Protein AF-A0A3R6A980-F1 (afdb_monomer)

Radius of gyration: 17.59 Å; Cα contacts (8 Å, |Δi|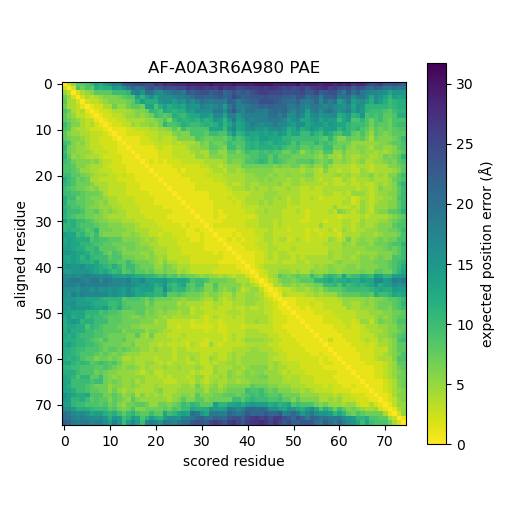>4): 57; chains: 1; bounding box: 33×15×56 Å

Structure (mmCIF, N/CA/C/O backbone):
data_AF-A0A3R6A980-F1
#
_entry.id   AF-A0A3R6A980-F1
#
loop_
_atom_site.group_PDB
_atom_site.id
_atom_site.type_symbol
_atom_site.label_atom_id
_atom_site.label_alt_id
_atom_site.label_comp_id
_atom_site.label_asym_id
_atom_site.label_entity_id
_atom_site.label_seq_id
_atom_site.pdbx_PDB_ins_code
_atom_site.Cartn_x
_atom_site.Cartn_y
_atom_site.Cartn_z
_atom_site.occupancy
_atom_site.B_iso_or_equiv
_atom_site.auth_seq_id
_atom_site.auth_comp_id
_atom_site.auth_asym_id
_atom_site.auth_atom_id
_atom_site.pdbx_PDB_model_num
ATOM 1 N N . MET A 1 1 ? -13.605 1.974 36.233 1.00 51.66 1 MET A N 1
ATOM 2 C CA . MET A 1 1 ? -14.012 2.585 34.952 1.00 51.66 1 MET A CA 1
ATOM 3 C C . MET A 1 1 ? -15.370 2.033 34.591 1.00 51.66 1 MET A C 1
ATOM 5 O O . MET A 1 1 ? -15.607 0.840 34.750 1.00 51.66 1 MET A O 1
ATOM 9 N N . THR A 1 2 ? -16.302 2.914 34.267 1.00 57.56 2 THR A N 1
ATOM 10 C CA . THR A 1 2 ? -17.703 2.555 34.039 1.00 57.56 2 THR A CA 1
ATOM 11 C C . THR A 1 2 ? -17.830 1.864 32.679 1.00 57.56 2 THR A C 1
ATOM 13 O O . THR A 1 2 ? -17.242 2.334 31.713 1.00 57.56 2 THR A O 1
ATOM 16 N N . GLN A 1 3 ? -18.633 0.797 32.550 1.00 62.59 3 GLN A N 1
ATOM 17 C CA . GLN A 1 3 ? -18.794 0.024 31.294 1.00 62.59 3 GLN A CA 1
ATOM 18 C C . GLN A 1 3 ? -19.144 0.874 30.048 1.00 62.59 3 GLN A C 1
ATOM 20 O O . GLN A 1 3 ? -18.998 0.421 28.912 1.00 62.59 3 GLN A O 1
ATOM 25 N N . ARG A 1 4 ? -19.643 2.102 30.251 1.00 66.12 4 ARG A N 1
ATOM 26 C CA . ARG A 1 4 ? -19.907 3.087 29.194 1.00 66.12 4 ARG A CA 1
ATOM 27 C C . ARG A 1 4 ? -18.623 3.709 28.632 1.00 66.12 4 ARG A C 1
ATOM 29 O O . ARG A 1 4 ? -18.505 3.797 27.416 1.00 66.12 4 ARG A O 1
ATOM 36 N N . GLU A 1 5 ? -17.651 4.051 29.476 1.00 69.44 5 GLU A N 1
ATOM 37 C CA . GLU A 1 5 ? -16.381 4.663 29.055 1.00 69.44 5 GLU A CA 1
ATOM 38 C C . GLU A 1 5 ? -15.522 3.688 28.241 1.00 69.44 5 GLU A C 1
ATOM 40 O O . GLU A 1 5 ? -14.965 4.068 27.215 1.00 69.44 5 GLU A O 1
ATOM 45 N N . ASP A 1 6 ? -15.478 2.407 28.625 1.00 66.38 6 ASP A N 1
ATOM 46 C CA . ASP A 1 6 ? -14.748 1.376 27.869 1.00 66.38 6 ASP A CA 1
ATOM 47 C C . ASP A 1 6 ? -15.346 1.136 26.472 1.00 66.38 6 ASP A C 1
ATOM 49 O O . ASP A 1 6 ? -14.622 0.872 25.506 1.00 66.38 6 ASP A O 1
ATOM 53 N N . LYS A 1 7 ? -16.672 1.273 26.329 1.00 70.75 7 LYS A N 1
ATOM 54 C CA . LYS A 1 7 ? -17.350 1.194 25.026 1.00 70.75 7 LYS A CA 1
ATOM 55 C C . LYS A 1 7 ? -16.996 2.370 24.121 1.00 70.75 7 LYS A C 1
ATOM 57 O O . LYS A 1 7 ? -16.771 2.156 22.929 1.00 70.75 7 LYS A O 1
ATOM 62 N N . GLU A 1 8 ? -16.936 3.583 24.662 1.00 74.50 8 GLU A N 1
ATOM 63 C CA . GLU A 1 8 ? -16.562 4.770 23.886 1.00 74.50 8 GLU A CA 1
ATOM 64 C C . GLU A 1 8 ? -15.082 4.752 23.509 1.00 74.50 8 GLU A C 1
ATOM 66 O O . GLU A 1 8 ? -14.755 4.953 22.341 1.00 74.50 8 GLU A O 1
ATOM 71 N N . ARG A 1 9 ? -14.193 4.362 24.433 1.00 73.38 9 ARG A N 1
ATOM 72 C CA . ARG A 1 9 ? -12.762 4.183 24.137 1.00 73.38 9 ARG A CA 1
ATOM 73 C C . ARG A 1 9 ? -12.529 3.182 23.010 1.00 73.38 9 ARG A C 1
ATOM 75 O O . ARG A 1 9 ? -11.729 3.442 22.113 1.00 73.38 9 ARG A O 1
ATOM 82 N N . ASN A 1 10 ? -13.254 2.063 23.018 1.00 75.12 10 ASN A N 1
ATOM 83 C CA . ASN A 1 10 ? -13.168 1.070 21.949 1.00 75.12 10 ASN A CA 1
ATOM 84 C C . ASN A 1 10 ? -13.713 1.577 20.608 1.00 75.12 10 ASN A C 1
ATOM 86 O O . ASN A 1 10 ? -13.177 1.192 19.570 1.00 75.12 10 ASN A O 1
ATOM 90 N N . LYS A 1 11 ? -14.743 2.431 20.596 1.00 76.69 11 LYS A N 1
ATOM 91 C CA . LYS A 1 11 ? -15.214 3.077 19.359 1.00 76.69 11 LYS A CA 1
ATOM 92 C C . LYS A 1 11 ? -14.168 4.036 18.798 1.00 76.69 11 LYS A C 1
ATOM 94 O O . LYS A 1 11 ? -13.784 3.882 17.643 1.00 76.69 11 LYS A O 1
ATOM 99 N N . THR A 1 12 ? -13.644 4.938 19.623 1.00 80.00 12 THR A N 1
ATOM 100 C CA . THR A 1 12 ? -12.620 5.906 19.204 1.00 80.00 12 THR A CA 1
ATOM 101 C C . THR A 1 12 ? -11.356 5.205 18.703 1.00 80.00 12 THR A C 1
ATOM 103 O O . THR A 1 12 ? -10.792 5.587 17.679 1.00 80.00 12 THR A O 1
ATOM 106 N N . ALA A 1 13 ? -10.935 4.121 19.365 1.00 76.94 13 ALA A N 1
ATOM 107 C CA . ALA A 1 13 ? -9.803 3.314 18.913 1.00 76.94 13 ALA A CA 1
ATOM 108 C C . ALA A 1 13 ? -10.049 2.685 17.530 1.00 76.94 13 ALA A C 1
ATOM 110 O O . ALA A 1 13 ? -9.153 2.691 16.688 1.00 76.94 13 ALA A O 1
ATOM 111 N N . ARG A 1 14 ? -11.263 2.180 17.264 1.00 80.62 14 ARG A N 1
ATOM 112 C CA . ARG A 1 14 ? -11.633 1.622 15.951 1.00 80.62 14 ARG A CA 1
ATOM 113 C C . ARG A 1 14 ? -11.646 2.686 14.857 1.00 80.62 14 ARG A C 1
ATOM 115 O O . ARG A 1 14 ? -11.142 2.427 13.770 1.00 80.62 14 ARG A O 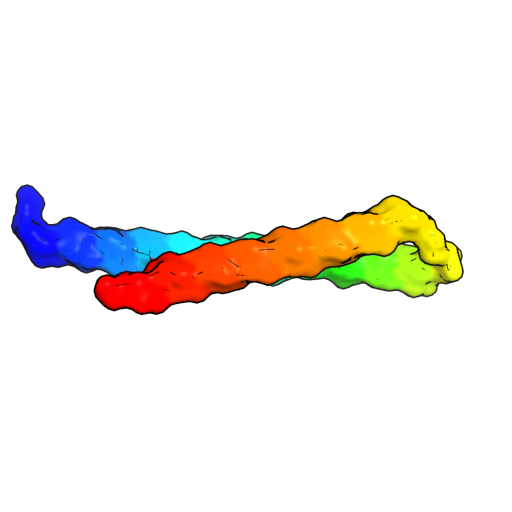1
ATOM 122 N N . GLU A 1 15 ? -12.166 3.875 15.137 1.00 82.38 15 GLU A N 1
ATOM 123 C CA . GLU A 1 15 ? -12.171 4.978 14.170 1.00 82.38 15 GLU A CA 1
ATOM 124 C C . GLU A 1 15 ? -10.753 5.458 13.832 1.00 82.38 15 GLU A C 1
ATOM 126 O O . GLU A 1 15 ? -10.428 5.623 12.654 1.00 82.38 15 GLU A O 1
ATOM 131 N N . CYS A 1 16 ? -9.885 5.619 14.838 1.00 83.19 16 CYS A N 1
ATOM 132 C CA . CYS A 1 16 ? -8.475 5.956 14.618 1.00 83.19 16 CYS A CA 1
ATOM 133 C C . CYS A 1 16 ? -7.746 4.877 13.811 1.00 83.19 16 CYS A C 1
ATOM 135 O O . CYS A 1 16 ? -7.038 5.202 12.860 1.00 83.19 16 CYS A O 1
ATOM 137 N N . LEU A 1 17 ? -7.946 3.597 14.143 1.00 82.62 17 LEU A N 1
ATOM 138 C CA . LEU A 1 17 ? -7.346 2.486 13.401 1.00 82.62 17 LEU A CA 1
ATOM 139 C C . LEU A 1 17 ? -7.853 2.428 11.956 1.00 82.62 17 LEU A C 1
ATOM 141 O O . LEU A 1 17 ? -7.055 2.251 11.041 1.00 82.62 17 LEU A O 1
ATOM 145 N N . GLY A 1 18 ? -9.155 2.620 11.732 1.00 83.62 18 GLY A N 1
ATOM 146 C CA . GLY A 1 18 ? -9.737 2.668 10.392 1.00 83.62 18 GLY A CA 1
ATOM 147 C C . GLY A 1 18 ? -9.122 3.772 9.529 1.00 83.62 18 GLY A C 1
ATOM 148 O O . GLY A 1 18 ? -8.722 3.506 8.396 1.00 83.62 18 GLY A O 1
ATOM 149 N N . LYS A 1 19 ? -8.971 4.986 10.080 1.00 85.44 19 LYS A N 1
ATOM 150 C CA . LYS A 1 19 ? -8.286 6.100 9.398 1.00 85.44 19 LYS A CA 1
ATOM 151 C C . LYS A 1 19 ? -6.818 5.782 9.115 1.00 85.44 19 LYS A C 1
ATOM 153 O O . LYS A 1 19 ? -6.381 5.952 7.984 1.00 85.44 19 LYS A O 1
ATOM 158 N N . PHE A 1 20 ? -6.094 5.248 10.099 1.00 87.44 20 PHE A N 1
ATOM 159 C CA . PHE A 1 20 ? -4.692 4.863 9.941 1.00 87.44 20 PHE A CA 1
ATOM 160 C C . PHE A 1 20 ? -4.491 3.844 8.811 1.00 87.44 20 PHE A C 1
ATOM 162 O O . PHE A 1 20 ? -3.660 4.059 7.934 1.00 87.44 20 PHE A O 1
ATOM 169 N N . PHE A 1 21 ? -5.279 2.764 8.776 1.00 86.81 21 PHE A N 1
ATOM 170 C CA . PHE A 1 21 ? -5.189 1.767 7.704 1.00 86.81 21 PHE A CA 1
ATOM 171 C C . PHE A 1 21 ? -5.591 2.331 6.339 1.00 86.81 21 PHE A C 1
ATOM 173 O O . PHE A 1 21 ? -5.033 1.921 5.323 1.00 86.81 21 PHE A O 1
ATOM 180 N N . TYR A 1 22 ? -6.526 3.281 6.296 1.00 85.12 22 TYR A N 1
ATOM 181 C CA . TYR A 1 22 ? -6.902 3.953 5.056 1.00 85.12 22 TYR A CA 1
ATOM 182 C C . TYR A 1 22 ? -5.785 4.865 4.521 1.00 85.12 22 TYR A C 1
ATOM 184 O O . TYR A 1 22 ? -5.482 4.825 3.327 1.00 85.12 22 TYR A O 1
ATOM 192 N N . ASP A 1 23 ? -5.117 5.634 5.385 1.00 89.69 23 ASP A N 1
ATOM 193 C CA . ASP A 1 23 ? -3.932 6.418 5.005 1.00 89.69 23 ASP A CA 1
ATOM 194 C C . ASP A 1 23 ? -2.755 5.521 4.604 1.00 89.69 23 ASP A C 1
ATOM 196 O O . ASP A 1 23 ? -2.039 5.818 3.641 1.00 89.69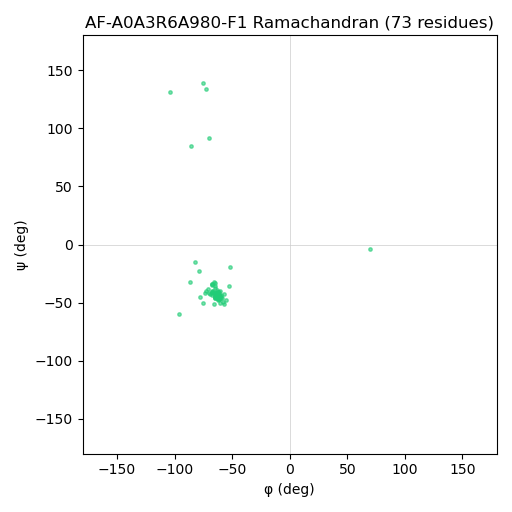 23 ASP A O 1
ATOM 200 N N . LEU A 1 24 ? -2.597 4.374 5.269 1.00 88.44 24 LEU A N 1
ATOM 201 C CA . LEU A 1 24 ? -1.610 3.363 4.898 1.00 88.44 24 LEU A CA 1
ATOM 202 C C . LEU A 1 24 ? -1.906 2.768 3.512 1.00 88.44 24 LEU A C 1
ATOM 204 O O . LEU A 1 24 ? -0.990 2.616 2.705 1.00 88.44 24 LEU A O 1
ATOM 208 N N . ALA A 1 25 ? -3.176 2.482 3.206 1.00 86.75 25 ALA A N 1
ATOM 209 C CA . ALA A 1 25 ? -3.605 1.990 1.899 1.00 86.75 25 ALA A CA 1
ATOM 210 C C . ALA A 1 25 ? -3.308 3.012 0.789 1.00 86.75 25 ALA A C 1
ATOM 212 O O . ALA A 1 25 ? -2.721 2.654 -0.231 1.00 86.75 25 ALA A O 1
ATOM 213 N N . LYS A 1 26 ? -3.630 4.295 1.007 1.00 88.00 26 LYS A N 1
ATOM 214 C CA . LYS A 1 26 ? -3.289 5.376 0.065 1.00 88.00 26 LYS A CA 1
ATOM 215 C C . LYS A 1 26 ? -1.787 5.497 -0.154 1.00 88.00 26 LYS A C 1
ATOM 217 O O . LYS A 1 26 ? -1.346 5.610 -1.293 1.00 88.00 26 LYS A O 1
ATOM 222 N N . THR A 1 27 ? -1.010 5.452 0.925 1.00 91.62 27 THR A N 1
ATOM 223 C CA . THR A 1 27 ? 0.453 5.531 0.865 1.00 91.62 27 THR A CA 1
ATOM 224 C C . THR A 1 27 ? 1.040 4.343 0.101 1.00 91.62 27 THR A C 1
ATOM 226 O O . THR A 1 27 ? 1.862 4.540 -0.791 1.00 91.62 27 THR A O 1
ATOM 229 N N . CYS A 1 28 ? 0.583 3.117 0.380 1.00 89.50 28 CYS A N 1
ATOM 230 C CA . CYS A 1 28 ? 1.031 1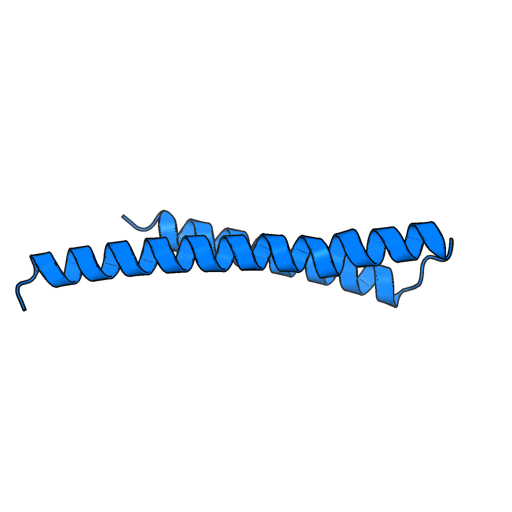.923 -0.342 1.00 89.50 28 CYS A CA 1
ATOM 231 C C . CYS A 1 28 ? 0.685 1.996 -1.828 1.00 89.50 28 CYS A C 1
ATOM 233 O O . CYS A 1 28 ? 1.541 1.720 -2.665 1.00 89.50 28 CYS A O 1
ATOM 235 N N . PHE A 1 29 ? -0.535 2.411 -2.167 1.00 88.94 29 PHE A N 1
ATOM 236 C CA . PHE A 1 29 ? -0.934 2.595 -3.557 1.00 88.94 29 PHE A CA 1
ATOM 237 C C . PHE A 1 29 ? -0.066 3.649 -4.260 1.00 88.94 29 PHE A C 1
ATOM 239 O O . PHE A 1 29 ? 0.449 3.402 -5.349 1.00 88.94 29 PHE A O 1
ATOM 246 N N . LEU A 1 30 ? 0.158 4.800 -3.622 1.00 93.12 30 LEU A N 1
ATOM 247 C CA . LEU A 1 30 ? 0.981 5.872 -4.175 1.00 93.12 30 LEU A CA 1
ATOM 248 C C . LEU A 1 30 ? 2.421 5.409 -4.435 1.00 93.12 30 LEU A C 1
ATOM 250 O O . LEU A 1 30 ? 2.941 5.598 -5.530 1.00 93.12 30 LEU A O 1
ATOM 254 N N . VAL A 1 31 ? 3.066 4.783 -3.451 1.00 92.19 31 VAL A N 1
ATOM 255 C CA . VAL A 1 31 ? 4.479 4.396 -3.564 1.00 92.19 31 VAL A CA 1
ATOM 256 C C . VAL A 1 31 ? 4.649 3.177 -4.469 1.00 92.19 31 VAL A C 1
ATOM 258 O O . VAL A 1 31 ? 5.465 3.195 -5.388 1.00 92.19 31 VAL A O 1
ATOM 261 N N . MET A 1 32 ? 3.879 2.112 -4.237 1.00 89.38 32 MET A N 1
ATOM 262 C CA . MET A 1 32 ? 4.099 0.827 -4.904 1.00 89.38 32 MET A CA 1
ATOM 263 C C . MET A 1 32 ? 3.406 0.729 -6.260 1.00 89.38 32 MET A C 1
ATOM 265 O O . MET A 1 32 ?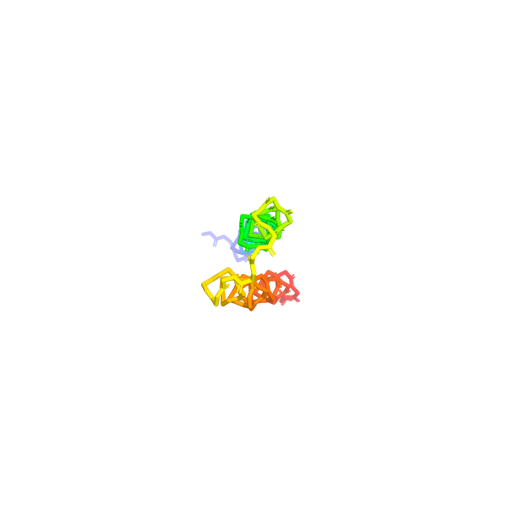 3.937 0.071 -7.147 1.00 89.38 32 MET A O 1
ATOM 269 N N . VAL A 1 33 ? 2.247 1.361 -6.453 1.00 89.50 33 VAL A N 1
ATOM 270 C CA . VAL A 1 33 ? 1.531 1.298 -7.735 1.00 89.50 33 VAL A CA 1
ATOM 271 C C . VAL A 1 33 ? 1.865 2.515 -8.586 1.00 89.50 33 VAL A C 1
ATOM 273 O O . VAL A 1 33 ? 2.433 2.356 -9.663 1.00 89.50 33 VAL A O 1
ATOM 276 N N . ALA A 1 34 ? 1.575 3.726 -8.100 1.00 91.19 34 ALA A N 1
ATOM 277 C CA . ALA A 1 34 ? 1.801 4.936 -8.891 1.00 91.19 34 ALA A CA 1
ATOM 278 C C . ALA A 1 34 ? 3.299 5.212 -9.115 1.00 91.19 34 ALA A C 1
ATOM 280 O O . ALA A 1 34 ? 3.687 5.519 -10.238 1.00 91.19 34 ALA A O 1
ATOM 281 N N . GLY A 1 35 ? 4.148 5.021 -8.099 1.00 90.88 35 GLY A N 1
ATOM 282 C CA . GLY A 1 35 ? 5.603 5.159 -8.233 1.00 90.88 35 GLY A CA 1
ATOM 283 C C . GLY A 1 35 ? 6.184 4.245 -9.315 1.00 90.88 35 GLY A C 1
ATOM 284 O O . GLY A 1 35 ? 6.847 4.721 -10.234 1.00 90.88 35 GLY A O 1
ATOM 285 N N . ASN A 1 36 ? 5.854 2.949 -9.276 1.00 89.44 36 ASN A N 1
ATOM 286 C CA . ASN A 1 36 ? 6.304 1.996 -10.297 1.00 89.44 36 ASN A CA 1
ATOM 287 C C . ASN A 1 36 ? 5.680 2.261 -11.678 1.00 89.44 36 ASN A C 1
ATOM 289 O O . ASN A 1 36 ? 6.351 2.060 -12.687 1.00 89.44 36 ASN A O 1
ATOM 293 N N . ALA A 1 37 ? 4.431 2.735 -11.750 1.00 88.25 37 ALA A N 1
ATOM 294 C CA . ALA A 1 37 ? 3.803 3.116 -13.017 1.00 88.25 37 ALA A CA 1
ATOM 295 C C . ALA A 1 37 ? 4.537 4.287 -13.692 1.00 88.25 37 ALA A C 1
ATOM 297 O O . ALA A 1 37 ? 4.769 4.248 -14.899 1.00 88.25 37 ALA A O 1
ATOM 298 N N . VAL A 1 38 ? 4.960 5.292 -12.915 1.00 90.62 38 VAL A N 1
ATOM 299 C CA . VAL A 1 38 ? 5.780 6.407 -13.417 1.00 90.62 38 VAL A CA 1
ATOM 300 C C . VAL A 1 38 ? 7.140 5.906 -13.899 1.00 90.62 38 VAL A C 1
ATOM 302 O O . VAL A 1 38 ? 7.576 6.300 -14.976 1.00 90.62 38 VAL A O 1
ATOM 305 N N . THR A 1 39 ? 7.790 5.004 -13.158 1.00 88.06 39 THR A N 1
ATOM 306 C CA . THR A 1 39 ? 9.065 4.403 -13.584 1.00 88.06 39 THR A CA 1
ATOM 307 C C . THR A 1 39 ? 8.925 3.641 -14.900 1.00 88.06 39 THR A C 1
ATOM 309 O O . THR A 1 39 ? 9.748 3.828 -15.786 1.00 88.06 39 THR A O 1
ATOM 312 N N . ILE A 1 40 ? 7.870 2.836 -15.069 1.00 87.62 40 ILE A N 1
ATOM 313 C CA . ILE A 1 40 ? 7.599 2.123 -16.330 1.00 87.62 40 ILE A CA 1
ATOM 314 C C . ILE A 1 40 ? 7.382 3.113 -17.478 1.00 87.62 40 ILE A C 1
ATOM 316 O O . ILE A 1 40 ? 7.901 2.905 -18.571 1.00 87.62 40 ILE A O 1
ATOM 320 N N . TYR A 1 41 ? 6.627 4.187 -17.235 1.00 87.50 41 TYR A N 1
ATOM 321 C CA . TYR A 1 41 ? 6.375 5.208 -18.248 1.00 87.50 41 TYR A CA 1
ATOM 322 C C . TYR A 1 41 ? 7.655 5.953 -18.657 1.00 87.50 41 TYR A C 1
ATOM 324 O O . TYR A 1 41 ? 7.827 6.267 -19.831 1.00 87.50 41 TYR A O 1
ATOM 332 N N . ALA A 1 42 ? 8.555 6.221 -17.706 1.00 89.31 42 ALA A N 1
ATOM 333 C CA . ALA A 1 42 ? 9.802 6.941 -17.951 1.00 89.31 42 ALA A CA 1
ATOM 334 C C . ALA A 1 42 ? 10.891 6.076 -18.611 1.00 89.31 42 ALA A C 1
ATOM 336 O O . ALA A 1 42 ? 11.528 6.536 -19.554 1.00 89.31 42 ALA A O 1
ATOM 337 N N . ASP A 1 43 ? 11.103 4.842 -18.136 1.00 84.25 43 ASP A N 1
ATOM 338 C CA . ASP A 1 43 ? 12.112 3.921 -18.690 1.00 84.25 43 ASP A CA 1
ATOM 339 C C . ASP A 1 43 ? 11.638 3.239 -19.988 1.00 84.25 43 ASP A C 1
ATOM 341 O O . ASP A 1 43 ? 12.456 2.741 -20.756 1.00 84.25 43 ASP A O 1
ATOM 345 N N . GLY A 1 44 ? 10.324 3.143 -20.228 1.00 80.25 44 GLY A N 1
ATOM 346 C CA . GLY A 1 44 ? 9.747 2.423 -21.373 1.00 80.25 44 GLY A CA 1
ATOM 347 C C . GLY A 1 44 ? 9.886 0.894 -21.308 1.00 80.25 44 GLY A C 1
ATOM 348 O O . GLY A 1 44 ? 9.341 0.190 -22.158 1.00 80.25 44 GLY A O 1
ATOM 349 N N . GLU A 1 45 ? 10.571 0.360 -20.293 1.00 80.25 45 GLU A N 1
ATOM 350 C CA . GLU A 1 45 ? 10.784 -1.072 -20.094 1.00 80.25 45 GLU A CA 1
ATOM 351 C C . GLU A 1 45 ? 9.898 -1.660 -18.989 1.00 80.25 45 GLU A C 1
ATOM 353 O O . GLU A 1 45 ? 9.865 -1.209 -17.839 1.00 80.25 45 GLU A O 1
ATOM 358 N N . LEU A 1 46 ? 9.240 -2.772 -19.318 1.00 78.31 46 LEU A N 1
ATOM 359 C CA . LEU A 1 46 ? 8.478 -3.573 -18.366 1.00 78.31 46 LEU A CA 1
ATOM 360 C C . LEU A 1 46 ? 9.386 -4.573 -17.646 1.00 78.31 46 LEU A C 1
ATOM 362 O O . LEU A 1 46 ? 9.487 -5.744 -18.011 1.00 78.31 46 LEU A O 1
ATOM 366 N N . LYS A 1 47 ? 10.034 -4.114 -16.575 1.00 86.56 47 LYS A N 1
ATOM 367 C CA . LYS A 1 47 ? 10.809 -4.985 -15.683 1.00 86.56 47 LYS A CA 1
ATOM 368 C C . LYS A 1 47 ? 9.869 -5.849 -14.838 1.00 86.56 47 LYS A C 1
ATOM 370 O O . LYS A 1 47 ? 8.937 -5.342 -14.210 1.00 86.56 47 LYS A O 1
ATOM 375 N N . ILE A 1 48 ? 10.171 -7.147 -14.745 1.00 86.38 48 ILE A N 1
ATOM 376 C CA . ILE A 1 48 ? 9.425 -8.123 -13.923 1.00 86.38 48 ILE A CA 1
ATOM 377 C C . ILE A 1 48 ? 9.294 -7.636 -12.470 1.00 86.38 48 ILE A C 1
ATOM 379 O O . ILE A 1 48 ? 8.249 -7.808 -11.843 1.00 86.38 48 ILE A O 1
ATOM 383 N N . PHE A 1 49 ? 10.328 -6.968 -11.952 1.00 85.19 49 PHE A N 1
ATOM 384 C CA . PHE A 1 49 ? 10.329 -6.383 -10.613 1.00 85.19 49 PHE A CA 1
ATOM 385 C C .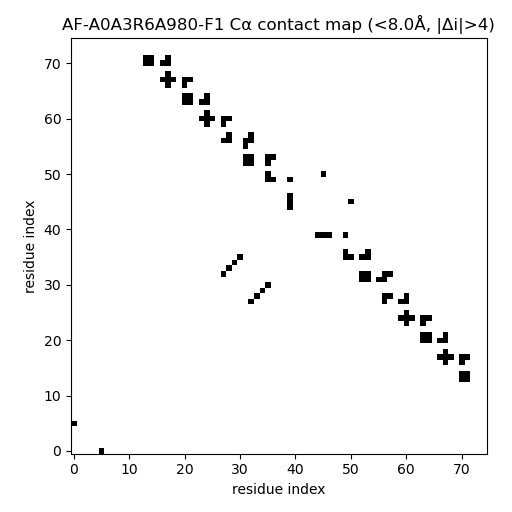 PHE A 1 49 ? 9.250 -5.300 -10.423 1.00 85.19 49 PHE A C 1
ATOM 387 O O . PHE A 1 49 ? 8.544 -5.317 -9.414 1.00 85.19 49 PHE A O 1
ATOM 394 N N . ASN A 1 50 ? 9.066 -4.405 -11.402 1.00 85.50 50 ASN A N 1
ATOM 395 C CA . ASN A 1 50 ? 8.074 -3.325 -11.329 1.00 85.50 50 ASN A CA 1
ATOM 396 C C . ASN A 1 50 ? 6.651 -3.898 -11.371 1.00 85.50 50 ASN A C 1
ATOM 398 O O . ASN A 1 50 ? 5.804 -3.524 -10.563 1.00 85.50 50 ASN A O 1
ATOM 402 N N . ILE A 1 51 ? 6.407 -4.871 -12.257 1.00 86.50 51 ILE A N 1
ATOM 403 C CA . ILE A 1 51 ? 5.114 -5.568 -12.354 1.00 86.50 51 ILE A CA 1
ATOM 404 C C . ILE A 1 51 ? 4.797 -6.308 -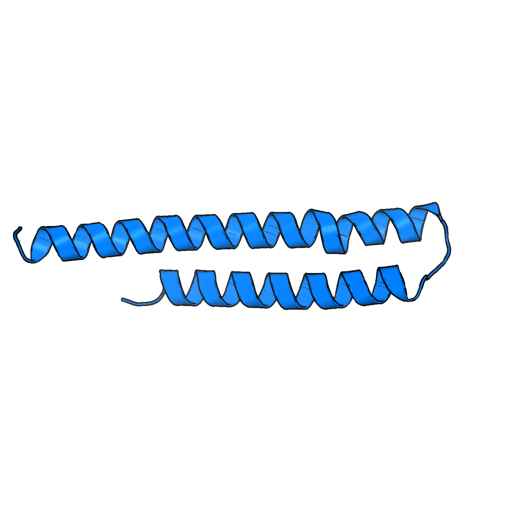11.048 1.00 86.50 51 ILE A C 1
ATOM 406 O O . ILE A 1 51 ? 3.697 -6.179 -10.511 1.00 86.50 51 ILE A O 1
ATOM 410 N N . THR A 1 52 ? 5.766 -7.045 -10.502 1.00 88.44 52 THR A N 1
ATOM 411 C CA . THR A 1 52 ? 5.590 -7.784 -9.241 1.00 88.44 52 THR A CA 1
ATOM 412 C C . THR A 1 52 ? 5.298 -6.829 -8.081 1.00 88.44 52 THR A C 1
ATOM 414 O O . THR A 1 52 ? 4.397 -7.082 -7.282 1.00 88.44 52 THR A O 1
ATOM 417 N N . SER A 1 53 ? 5.996 -5.690 -8.027 1.00 87.75 53 SER A N 1
ATOM 418 C CA . SER A 1 53 ? 5.779 -4.651 -7.014 1.00 87.75 53 SER A CA 1
ATOM 419 C C . SER A 1 53 ? 4.380 -4.034 -7.099 1.00 87.75 53 SER A C 1
ATOM 421 O O . SER A 1 53 ? 3.749 -3.819 -6.064 1.00 87.75 53 SER A O 1
ATOM 423 N N . ILE A 1 54 ? 3.856 -3.818 -8.311 1.00 89.19 54 ILE A N 1
ATOM 424 C CA . ILE A 1 54 ? 2.486 -3.330 -8.531 1.00 89.19 54 ILE A CA 1
ATOM 425 C C . ILE A 1 54 ? 1.452 -4.352 -8.042 1.00 89.19 54 ILE A C 1
ATOM 427 O O . ILE A 1 54 ? 0.515 -3.978 -7.336 1.00 89.19 54 ILE A O 1
ATOM 431 N N . ILE A 1 55 ? 1.621 -5.639 -8.367 1.00 90.56 55 ILE A N 1
ATOM 432 C CA . ILE A 1 55 ? 0.694 -6.703 -7.940 1.00 90.56 55 ILE A CA 1
ATOM 433 C C . ILE A 1 55 ? 0.665 -6.813 -6.411 1.00 90.56 55 ILE A C 1
ATOM 435 O O . ILE A 1 55 ? -0.414 -6.836 -5.813 1.00 90.56 55 ILE A O 1
ATOM 439 N N . ILE A 1 56 ? 1.837 -6.826 -5.768 1.00 90.62 56 ILE A N 1
ATOM 440 C CA . ILE A 1 56 ? 1.944 -6.835 -4.303 1.00 90.62 56 ILE A CA 1
ATOM 441 C C . ILE A 1 56 ? 1.304 -5.572 -3.719 1.00 90.62 56 ILE A C 1
ATOM 443 O O . ILE A 1 56 ? 0.541 -5.668 -2.759 1.00 90.62 56 ILE A O 1
ATOM 447 N N . GLY A 1 57 ? 1.554 -4.403 -4.315 1.00 88.75 57 GLY A N 1
ATOM 448 C CA . GLY A 1 57 ? 0.974 -3.132 -3.887 1.00 88.75 57 GLY A CA 1
ATOM 449 C C . GLY A 1 57 ? -0.556 -3.128 -3.929 1.00 88.75 57 GLY A C 1
ATOM 450 O O . GLY A 1 57 ? -1.198 -2.690 -2.972 1.00 88.75 57 GLY A O 1
ATOM 451 N N . LEU A 1 58 ? -1.158 -3.672 -4.991 1.00 90.06 58 LEU A N 1
ATOM 452 C CA . LEU A 1 58 ? -2.613 -3.818 -5.110 1.00 90.06 58 LEU A CA 1
ATOM 453 C C . LEU A 1 58 ? -3.176 -4.778 -4.058 1.00 90.06 58 LEU A C 1
ATOM 455 O O . LEU A 1 58 ? -4.167 -4.451 -3.400 1.00 90.06 58 LEU A O 1
ATOM 459 N N . PHE A 1 59 ? -2.524 -5.926 -3.853 1.00 90.31 59 PHE A N 1
ATOM 460 C CA . PHE A 1 59 ? -2.932 -6.895 -2.838 1.00 90.31 59 PHE A CA 1
ATOM 461 C C . PHE A 1 59 ? -2.878 -6.298 -1.425 1.00 90.31 59 PHE A C 1
ATOM 463 O O . PHE A 1 59 ? -3.853 -6.396 -0.680 1.00 90.31 59 PHE A O 1
ATOM 470 N N . LEU A 1 60 ? -1.783 -5.614 -1.069 1.00 87.88 60 LEU A N 1
ATOM 471 C CA . LEU A 1 60 ? -1.627 -4.956 0.232 1.00 87.88 60 LEU A CA 1
ATOM 472 C C . LEU A 1 60 ? -2.675 -3.859 0.443 1.00 87.88 60 LEU A C 1
ATOM 474 O O . LEU A 1 60 ? -3.281 -3.780 1.508 1.00 87.88 60 LEU A O 1
ATOM 478 N N . THR A 1 61 ? -2.921 -3.039 -0.582 1.00 87.25 61 THR A N 1
ATOM 479 C CA . THR A 1 61 ? -3.922 -1.963 -0.531 1.00 87.25 61 THR A CA 1
ATOM 480 C C . THR A 1 61 ? -5.317 -2.532 -0.288 1.00 87.25 61 THR A C 1
ATOM 482 O O . THR A 1 61 ? -6.047 -2.029 0.567 1.00 87.25 61 THR A O 1
ATOM 485 N N . TRP A 1 62 ? -5.678 -3.615 -0.985 1.00 85.19 62 TRP A N 1
ATOM 486 C CA . TRP A 1 62 ? -6.948 -4.307 -0.775 1.00 85.19 62 TRP A CA 1
ATOM 487 C C . TRP A 1 62 ? -7.059 -4.891 0.638 1.00 85.19 62 TRP A C 1
ATOM 489 O O . TRP A 1 62 ? -8.097 -4.751 1.284 1.00 85.19 62 TRP A O 1
ATOM 499 N N . LEU A 1 63 ? -5.976 -5.476 1.156 1.00 87.06 63 LEU A N 1
ATOM 500 C CA . LEU A 1 63 ? -5.920 -6.050 2.500 1.00 87.06 63 LEU A CA 1
ATOM 501 C C . LEU A 1 63 ? -6.085 -4.965 3.579 1.00 87.06 63 LEU A C 1
ATOM 503 O O . LEU A 1 63 ? -6.905 -5.118 4.486 1.00 87.06 63 LEU A O 1
ATOM 507 N N . PHE A 1 64 ? -5.389 -3.832 3.451 1.00 84.06 64 PHE A N 1
ATOM 508 C CA . PHE A 1 64 ? -5.548 -2.695 4.362 1.00 84.06 64 PHE A CA 1
ATOM 509 C C . PHE A 1 64 ? -6.937 -2.067 4.276 1.00 84.06 64 PHE A C 1
ATOM 511 O O . PHE A 1 64 ? -7.533 -1.791 5.315 1.00 84.06 64 PHE A O 1
ATOM 518 N N . ALA A 1 65 ? -7.496 -1.911 3.073 1.00 81.56 65 ALA A N 1
ATOM 519 C CA 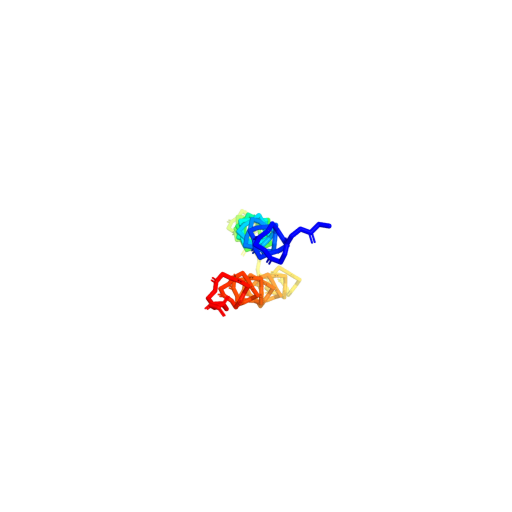. ALA A 1 65 ? -8.865 -1.434 2.895 1.00 81.56 65 ALA A CA 1
ATOM 520 C C . ALA A 1 65 ? -9.885 -2.394 3.532 1.00 81.56 65 ALA A C 1
ATOM 522 O O . ALA A 1 65 ? -10.816 -1.951 4.205 1.00 81.56 65 ALA A O 1
ATOM 523 N N . TYR A 1 66 ? -9.688 -3.707 3.388 1.00 83.38 66 TYR A N 1
ATOM 524 C CA . TYR A 1 66 ? -10.542 -4.720 4.001 1.00 83.38 66 TYR A CA 1
ATOM 525 C C . TYR A 1 66 ? -10.467 -4.684 5.533 1.00 83.38 66 TYR A C 1
ATOM 527 O O . TYR A 1 66 ? -11.505 -4.697 6.197 1.00 83.38 66 TYR A O 1
ATOM 535 N N . ILE A 1 67 ? -9.261 -4.588 6.107 1.00 81.88 67 ILE A N 1
ATOM 536 C CA . ILE A 1 67 ? -9.076 -4.444 7.559 1.00 81.88 67 ILE A CA 1
ATOM 537 C C . ILE A 1 67 ? -9.723 -3.148 8.047 1.00 81.88 67 ILE A C 1
ATOM 539 O O . ILE A 1 67 ? -10.492 -3.196 9.006 1.00 81.88 67 ILE A O 1
ATOM 543 N N . ALA A 1 68 ? -9.478 -2.017 7.379 1.00 81.56 68 ALA A N 1
ATOM 544 C CA . ALA A 1 68 ? -10.073 -0.730 7.730 1.00 81.56 68 ALA A CA 1
ATOM 545 C C . ALA A 1 68 ? -11.604 -0.822 7.764 1.00 81.56 68 ALA A C 1
ATOM 547 O O . ALA A 1 68 ? -12.226 -0.441 8.755 1.00 81.56 68 ALA A O 1
ATOM 548 N N . ASN A 1 69 ? -12.204 -1.410 6.725 1.00 78.38 69 ASN A N 1
ATOM 549 C CA . ASN A 1 69 ? -13.651 -1.553 6.621 1.00 78.38 69 ASN A CA 1
ATOM 550 C C . ASN A 1 69 ? -14.209 -2.502 7.695 1.00 78.38 69 ASN A C 1
ATOM 552 O O . ASN A 1 69 ? -15.221 -2.210 8.324 1.00 78.38 69 ASN A O 1
ATOM 556 N N . LYS A 1 70 ? -13.517 -3.611 7.987 1.00 78.50 70 LYS A N 1
ATOM 557 C CA . LYS A 1 70 ? -13.916 -4.558 9.040 1.00 78.50 70 LYS A CA 1
ATOM 558 C C . LYS A 1 70 ? -13.800 -3.957 10.447 1.00 78.50 70 LYS A C 1
ATOM 560 O O . LYS A 1 70 ? -14.617 -4.273 11.312 1.00 78.50 70 LYS A O 1
ATOM 565 N N . VAL A 1 71 ? -12.800 -3.107 10.684 1.00 77.38 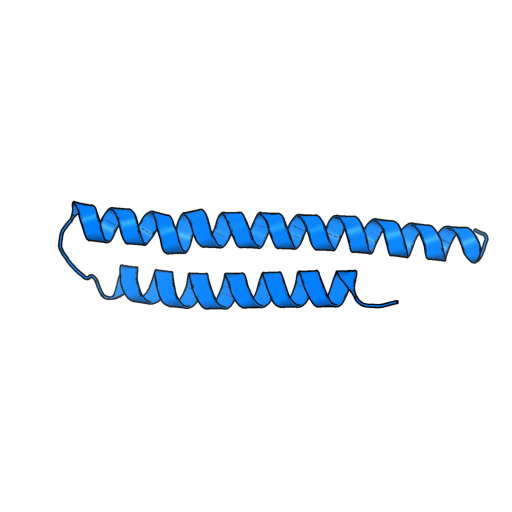71 VAL A N 1
ATOM 566 C CA . VAL A 1 71 ? -12.602 -2.390 11.954 1.00 77.38 71 VAL A CA 1
ATOM 567 C C . VAL A 1 71 ? -13.668 -1.303 12.143 1.00 77.38 71 VAL A C 1
ATOM 569 O O . VAL A 1 71 ? -14.184 -1.168 13.252 1.00 77.38 71 VAL A O 1
ATOM 572 N N . LEU A 1 72 ? -14.053 -0.599 11.072 1.00 68.81 72 LEU A N 1
ATOM 573 C CA . LEU A 1 72 ? -15.108 0.426 11.073 1.00 68.81 72 LEU A CA 1
ATOM 574 C C . LEU A 1 72 ? -16.531 -0.150 11.182 1.00 68.81 72 LEU A C 1
ATOM 576 O O . LEU A 1 72 ? -17.363 0.412 11.890 1.00 68.81 72 LEU A O 1
ATOM 580 N N . ILE A 1 73 ? -16.829 -1.266 10.509 1.00 61.81 73 ILE A N 1
ATOM 581 C CA . ILE A 1 73 ? -18.199 -1.811 10.396 1.00 61.81 73 ILE A CA 1
ATOM 582 C C . ILE A 1 73 ? -18.630 -2.643 11.615 1.00 61.81 73 ILE A C 1
ATOM 584 O O . ILE A 1 73 ? -19.823 -2.898 11.793 1.00 61.81 73 ILE A O 1
ATOM 588 N N . LYS A 1 74 ? -17.710 -3.068 12.492 1.00 49.81 74 LYS A N 1
ATOM 589 C CA . LYS A 1 74 ? -18.075 -3.875 13.668 1.00 49.81 74 LYS A CA 1
ATOM 590 C C . LYS A 1 74 ? -18.854 -3.013 14.683 1.00 49.81 74 LYS A C 1
ATOM 592 O O . LYS A 1 74 ? -18.240 -2.347 15.519 1.00 49.81 74 LYS A O 1
ATOM 597 N N . LYS A 1 75 ? -20.190 -3.014 14.564 1.00 43.34 75 LYS A N 1
ATOM 598 C CA . LYS A 1 75 ? -21.163 -2.441 15.515 1.00 43.34 75 LYS A CA 1
ATOM 599 C C . LYS A 1 75 ? -21.007 -3.039 16.912 1.00 43.34 75 LYS A C 1
ATOM 601 O O . LYS A 1 75 ? -20.728 -4.255 17.010 1.00 43.34 75 LYS A O 1
#

Sequence (75 aa):
MTQREDKERNKTARECLGKFFYDLAKTCFLVMVAGNAVTIYADGELKIFNITSIIIGLFLTWLFAYIANKVLIKK

Solvent-accessible surface area (backbone atoms only — not comparable to full-atom values): 3881 Å² total; per-residue (Å²): 134,57,80,65,57,59,53,51,53,53,49,54,52,28,53,53,50,21,50,51,29,44,53,50,20,52,49,38,34,46,56,33,34,51,45,37,52,53,49,34,68,72,71,70,53,90,49,70,67,46,55,51,41,28,55,52,20,51,53,52,24,52,51,29,45,49,51,19,51,56,47,58,66,65,123

Organism: NCBI:txid165179

Nearest PDB structures (foldseek):
  5tsj-assembly1_P  TM=5.621E-01  e=7.174E+00  Thermus thermophilus HB8
  5gar-assembly1_R  TM=5.644E-01  e=9.063E+00  Thermus thermophilus
  6tt7-assembly1_4  TM=3.925E-01  e=6.767E+00  Ovis aries

Secondary structure (DSSP, 8-state):
--HHHHHHHHHHHHHHHHHHHHHHHHHHIIIIIIHHHHHHHHH----HHHHHHHHHHHHHHHHHHHHHHHHHH--

Foldseek 3Di:
DDPVVVVVVLLVVLLVLLVVLLVVLVVLCCCQAVVLVVVCVVVVDDDPVSVVSNVVSVVSSVVSNVSSCVSNPPD

pLDDT: mean 81.8, std 10.32, range [43.34, 93.12]

Mean predicted aligned error: 7.27 Å